Protein AF-A0A356X319-F1 (afdb_monomer)

Foldseek 3Di:
DQPPDPVSVVVPPDDDDDLQVDEAEAAEEDDPPDWAADPVDPPHIYDHPVVCPVVVVVSVVSPHDHYHYDYDD

pLDDT: mean 92.07, std 4.93, range [61.09, 97.62]

Radius of gyration: 18.21 Å; Cα contacts (8 Å, |Δi|>4): 96; chains: 1; bounding box: 47×22×45 Å

Secondary structure (DSSP, 8-state):
-TTSSHHHHHHT------GGG-EEEEEE-SSSS-EEE-TTSTT-EEE-TTTHHHHHHHHHHTT--EEEEEE--

Nearest PDB structures (foldseek):
  2c15-assembly1_B  TM=9.651E-01  e=1.958E-05  Pseudomonas aeruginosa
  1gzg-assembly1_A  TM=9.660E-01  e=3.161E-05  Pseudomonas aeruginosa
  1w5m-assembly1_A  TM=9.674E-01  e=4.156E-05  Pseudomonas aeruginosa PAO1
  1w5m-assembly1_B  TM=9.678E-01  e=4.765E-05  Pseudomonas aeruginosa PAO1
  2c15-assembly1_A  TM=9.664E-01  e=5.850E-05  Pseudomonas aeruginosa

Structure (mmCIF, N/CA/C/O backbone):
data_AF-A0A356X319-F1
#
_entry.id   AF-A0A356X319-F1
#
loop_
_atom_site.group_PDB
_atom_site.id
_atom_site.type_symbol
_atom_site.label_atom_id
_atom_site.label_alt_id
_atom_site.label_comp_id
_atom_site.label_asym_id
_atom_site.label_entity_id
_atom_site.label_seq_id
_atom_site.pdbx_PDB_ins_code
_atom_site.Cartn_x
_atom_site.Cartn_y
_atom_site.Cartn_z
_atom_site.occupancy
_atom_site.B_iso_or_equiv
_atom_site.auth_seq_id
_atom_site.auth_comp_id
_atom_site.auth_asym_id
_atom_site.auth_atom_id
_atom_site.pdbx_PDB_model_num
ATOM 1 N N . ARG A 1 1 ? 29.697 9.971 -20.208 1.00 87.06 1 ARG A N 1
ATOM 2 C CA . ARG A 1 1 ? 29.322 8.801 -21.038 1.00 87.06 1 ARG A CA 1
ATOM 3 C C . ARG A 1 1 ? 28.093 8.078 -20.464 1.00 87.06 1 ARG A C 1
ATOM 5 O O . ARG A 1 1 ? 27.007 8.344 -20.949 1.00 87.06 1 ARG A O 1
ATOM 12 N N . ASN A 1 2 ? 28.182 7.329 -19.357 1.00 91.69 2 ASN A N 1
ATOM 13 C CA . ASN A 1 2 ? 27.075 6.470 -18.862 1.00 91.69 2 ASN A CA 1
ATOM 14 C C . ASN A 1 2 ? 25.825 7.179 -18.282 1.00 91.69 2 ASN A C 1
ATOM 16 O O . ASN A 1 2 ? 24.881 6.521 -17.870 1.00 91.69 2 ASN A O 1
ATOM 20 N N . ARG A 1 3 ? 25.797 8.517 -18.227 1.00 95.69 3 ARG A N 1
ATOM 21 C CA . ARG A 1 3 ? 24.651 9.299 -17.717 1.00 95.69 3 ARG A CA 1
ATOM 22 C C . ARG A 1 3 ? 24.015 10.217 -18.770 1.00 95.69 3 ARG A C 1
ATOM 24 O O . ARG A 1 3 ? 23.112 10.974 -18.432 1.00 95.69 3 ARG A O 1
ATOM 31 N N . GLN A 1 4 ? 24.486 10.163 -20.023 1.00 96.19 4 GLN A N 1
ATOM 32 C CA . GLN A 1 4 ? 24.140 11.133 -21.076 1.00 96.19 4 GLN A CA 1
ATOM 33 C C . GLN A 1 4 ? 22.686 11.056 -21.550 1.00 96.19 4 GLN A C 1
ATOM 35 O O . GLN A 1 4 ? 22.101 12.090 -21.847 1.00 96.19 4 GLN 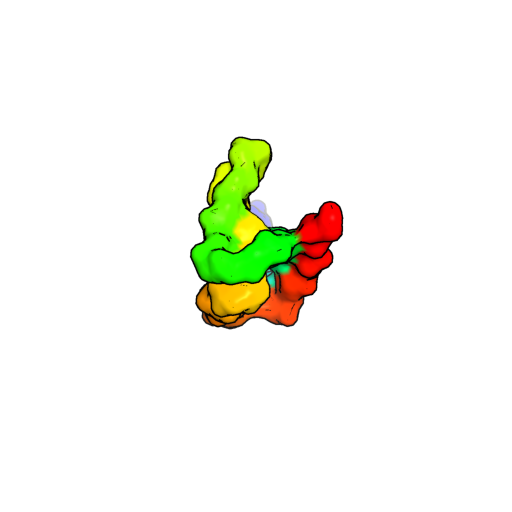A O 1
ATOM 40 N N . THR A 1 5 ? 22.090 9.866 -21.604 1.00 97.44 5 THR A N 1
ATOM 41 C CA . THR A 1 5 ? 20.702 9.673 -22.051 1.00 97.44 5 THR A CA 1
ATOM 42 C C . THR A 1 5 ? 19.951 8.776 -21.075 1.00 97.44 5 THR A C 1
ATOM 44 O O . THR A 1 5 ? 20.570 8.029 -20.314 1.00 97.44 5 THR A O 1
ATOM 47 N N . SER A 1 6 ? 18.618 8.844 -21.084 1.00 96.81 6 SER A N 1
ATOM 48 C CA . SER A 1 6 ? 17.767 7.924 -20.318 1.00 96.81 6 SER A CA 1
ATOM 49 C C . SER A 1 6 ? 18.022 6.467 -20.706 1.00 96.81 6 SER A C 1
ATOM 51 O O . SER A 1 6 ? 18.238 5.654 -19.819 1.00 96.81 6 SER A O 1
ATOM 53 N N . ALA A 1 7 ? 18.126 6.170 -22.005 1.00 97.00 7 ALA A N 1
ATOM 54 C CA . ALA A 1 7 ? 18.381 4.819 -22.509 1.00 97.00 7 ALA A CA 1
ATOM 55 C C . ALA A 1 7 ? 19.685 4.203 -21.968 1.00 97.00 7 ALA A C 1
ATOM 57 O O . ALA A 1 7 ? 19.708 3.042 -21.568 1.00 97.00 7 ALA A O 1
ATOM 58 N N . ILE A 1 8 ? 20.775 4.981 -21.905 1.00 96.69 8 ILE A N 1
ATOM 59 C CA . ILE A 1 8 ? 22.045 4.485 -21.350 1.00 96.69 8 ILE A CA 1
ATOM 60 C C . ILE A 1 8 ? 21.925 4.278 -19.838 1.00 96.69 8 ILE A C 1
ATOM 62 O O . ILE A 1 8 ? 22.436 3.285 -19.331 1.00 96.69 8 ILE A O 1
ATOM 66 N N . ARG A 1 9 ? 21.246 5.1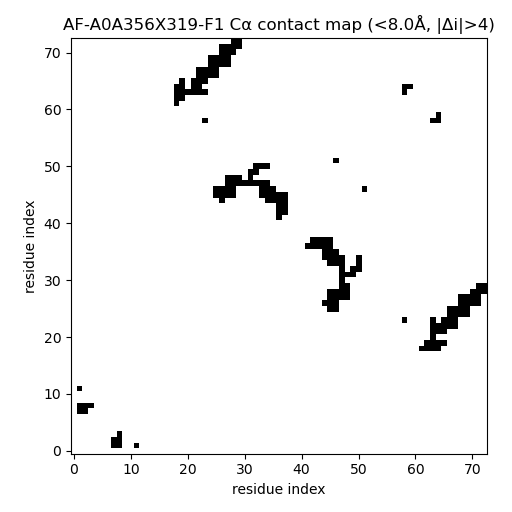84 -19.117 1.00 96.69 9 ARG A N 1
ATOM 67 C CA . ARG A 1 9 ? 21.032 5.034 -17.668 1.00 96.69 9 ARG A CA 1
ATOM 68 C C . ARG A 1 9 ? 20.205 3.796 -17.342 1.00 96.69 9 ARG A C 1
ATOM 70 O O . ARG A 1 9 ? 20.549 3.092 -16.405 1.00 96.69 9 ARG A O 1
ATOM 77 N N . GLU A 1 10 ? 19.171 3.522 -18.127 1.00 96.12 10 GLU A N 1
ATOM 78 C CA . GLU A 1 10 ? 18.296 2.367 -17.932 1.00 96.12 10 GLU A CA 1
ATOM 79 C C . GLU A 1 10 ? 19.014 1.031 -18.180 1.00 96.12 10 GLU A C 1
ATOM 81 O O . GLU A 1 10 ? 18.773 0.062 -17.461 1.00 96.12 10 GLU A O 1
ATOM 86 N N . MET A 1 11 ? 19.943 0.995 -19.144 1.00 95.12 11 MET A N 1
ATOM 87 C CA . MET A 1 11 ? 20.771 -0.179 -19.451 1.0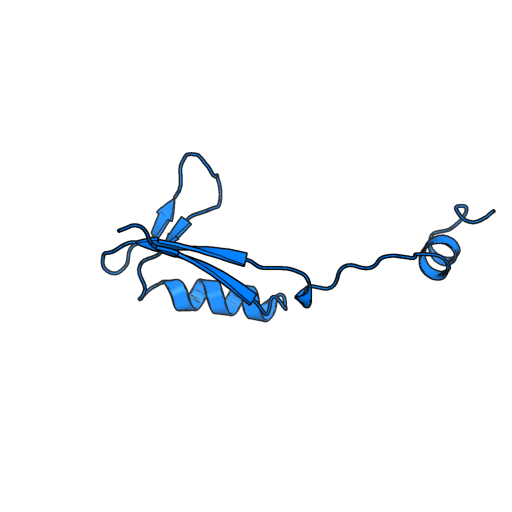0 95.12 11 MET A CA 1
ATOM 88 C C . MET A 1 11 ? 21.774 -0.517 -18.339 1.00 95.12 11 MET A C 1
ATOM 90 O O . MET A 1 11 ? 22.078 -1.686 -18.130 1.00 95.12 11 MET A O 1
ATOM 94 N N . VAL A 1 12 ? 22.308 0.494 -17.645 1.00 96.44 12 VAL A N 1
ATOM 95 C CA . VAL A 1 12 ? 23.340 0.315 -16.603 1.00 96.44 12 VAL A CA 1
ATOM 96 C C . VAL A 1 12 ? 22.786 0.396 -15.177 1.00 96.44 12 VAL A C 1
ATOM 98 O O . VAL A 1 12 ? 23.560 0.443 -14.226 1.00 96.44 12 VAL A O 1
ATOM 101 N N . GLN A 1 13 ? 21.464 0.469 -15.010 1.00 96.50 13 GLN A N 1
ATOM 102 C CA . GLN A 1 13 ? 20.827 0.603 -13.703 1.00 96.50 13 GLN A CA 1
ATOM 103 C C . GLN A 1 13 ? 20.930 -0.702 -12.905 1.00 96.50 13 GLN A C 1
ATOM 105 O O . GLN A 1 13 ? 20.405 -1.731 -13.317 1.00 96.50 13 GLN A O 1
ATOM 110 N N . GLU A 1 14 ? 21.562 -0.631 -11.735 1.00 97.62 14 GLU A N 1
ATOM 111 C CA . GLU A 1 14 ? 21.820 -1.794 -10.876 1.00 97.62 14 GLU A CA 1
ATOM 112 C C . GLU A 1 14 ? 20.603 -2.211 -10.041 1.00 97.62 14 GLU A C 1
ATOM 114 O O . GLU A 1 14 ? 20.376 -3.397 -9.830 1.00 97.62 14 GLU A O 1
ATOM 119 N N . ASN A 1 15 ? 19.807 -1.242 -9.577 1.00 97.56 15 ASN A N 1
ATOM 120 C CA . ASN A 1 15 ? 18.700 -1.480 -8.652 1.00 97.56 15 ASN A CA 1
ATOM 121 C C . ASN A 1 15 ? 17.375 -1.049 -9.275 1.00 97.56 15 ASN A C 1
ATOM 123 O O . ASN A 1 15 ? 17.259 0.072 -9.777 1.00 97.56 15 ASN A O 1
ATOM 127 N N . ARG A 1 16 ? 16.364 -1.914 -9.205 1.00 95.75 16 ARG A N 1
ATOM 128 C CA . ARG A 1 16 ? 14.979 -1.621 -9.588 1.00 95.75 16 ARG A CA 1
ATOM 129 C C . ARG A 1 16 ? 14.079 -2.002 -8.421 1.00 95.75 16 ARG A C 1
ATOM 131 O O . ARG A 1 16 ? 14.314 -3.032 -7.806 1.00 95.75 16 ARG A O 1
ATOM 138 N N . LEU A 1 17 ? 13.089 -1.162 -8.140 1.00 95.81 17 LEU A N 1
A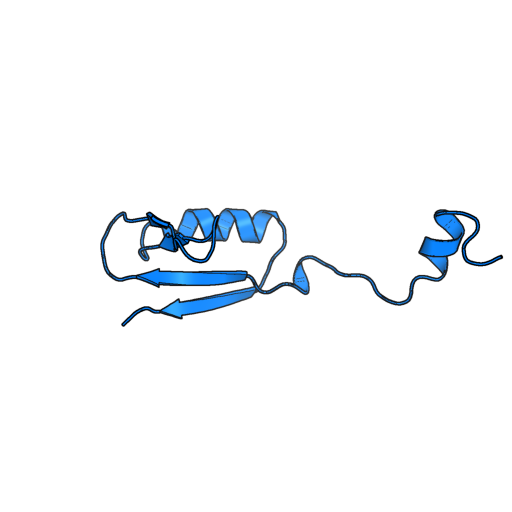TOM 139 C CA . LEU A 1 17 ? 12.027 -1.475 -7.191 1.00 95.81 17 LEU A CA 1
ATOM 140 C C . LEU A 1 17 ? 10.819 -1.982 -7.970 1.00 95.81 17 LEU A C 1
ATOM 142 O O . LEU A 1 17 ? 10.459 -1.408 -9.003 1.00 95.81 17 LEU A O 1
ATOM 146 N N . HIS A 1 18 ? 10.203 -3.037 -7.469 1.00 95.44 18 HIS A N 1
ATOM 147 C CA . HIS A 1 18 ? 8.962 -3.611 -7.958 1.00 95.44 18 HIS A CA 1
ATOM 148 C C . HIS A 1 18 ? 7.878 -3.472 -6.872 1.00 95.44 18 HIS A C 1
ATOM 150 O O . HIS A 1 18 ? 8.212 -3.496 -5.689 1.00 95.44 18 HIS A O 1
ATOM 156 N N . PRO A 1 19 ? 6.579 -3.354 -7.214 1.00 95.00 19 PRO A N 1
ATOM 157 C CA . PRO A 1 19 ? 5.493 -3.326 -6.226 1.00 95.00 19 PRO A CA 1
ATOM 158 C C . PRO A 1 19 ? 5.537 -4.456 -5.179 1.00 95.00 19 PRO A C 1
ATOM 160 O O . PRO A 1 19 ? 5.169 -4.255 -4.025 1.00 95.00 19 PRO A O 1
ATOM 163 N N . SER A 1 20 ? 6.073 -5.621 -5.552 1.00 94.12 20 SER A N 1
ATOM 164 C CA . SER A 1 20 ? 6.274 -6.761 -4.644 1.00 94.12 20 SER A CA 1
ATOM 165 C C . SER A 1 20 ? 7.317 -6.532 -3.548 1.00 94.12 20 SER A C 1
ATOM 167 O O . SER A 1 20 ? 7.344 -7.295 -2.588 1.00 94.12 20 SER A O 1
ATOM 169 N N . ASP A 1 21 ? 8.185 -5.529 -3.692 1.00 95.50 21 ASP A N 1
ATOM 170 C CA . ASP A 1 21 ? 9.226 -5.208 -2.710 1.00 95.50 21 ASP A CA 1
ATOM 171 C C . ASP A 1 21 ? 8.670 -4.381 -1.539 1.00 95.50 21 ASP A C 1
ATOM 173 O O . ASP A 1 21 ? 9.368 -4.146 -0.551 1.00 95.50 21 ASP A O 1
ATOM 177 N N . PHE A 1 22 ? 7.419 -3.918 -1.641 1.00 95.69 22 PHE A N 1
ATOM 178 C CA . PHE A 1 22 ? 6.775 -3.092 -0.628 1.00 95.69 22 PHE A CA 1
ATOM 179 C C . PHE A 1 22 ? 5.931 -3.918 0.345 1.00 95.69 22 PHE A C 1
ATOM 181 O O . PHE A 1 22 ? 5.311 -4.922 -0.009 1.00 95.69 22 PHE A O 1
ATOM 188 N N . ILE A 1 23 ? 5.873 -3.430 1.585 1.00 94.88 23 ILE A N 1
ATOM 189 C CA . ILE A 1 23 ? 4.992 -3.929 2.640 1.00 94.88 23 ILE A CA 1
ATOM 190 C C . ILE A 1 23 ? 4.158 -2.749 3.134 1.00 94.88 23 ILE A C 1
ATOM 192 O O . ILE A 1 23 ? 4.720 -1.746 3.578 1.00 94.88 23 ILE A O 1
ATOM 196 N N . ALA A 1 24 ? 2.832 -2.862 3.063 1.00 93.12 24 ALA A N 1
ATOM 197 C CA . ALA A 1 24 ? 1.927 -1.802 3.500 1.00 93.12 24 ALA A CA 1
ATOM 198 C C . ALA A 1 24 ? 1.544 -1.977 4.983 1.00 93.12 24 ALA A C 1
ATOM 200 O O . ALA A 1 24 ? 1.008 -3.026 5.352 1.00 93.12 24 ALA A O 1
ATOM 201 N N . PRO A 1 25 ? 1.811 -0.992 5.861 1.00 93.25 25 PRO A N 1
ATOM 202 C CA . PRO A 1 25 ? 1.383 -1.058 7.250 1.00 93.25 25 PRO A CA 1
ATOM 203 C C . PRO A 1 25 ? -0.111 -0.731 7.378 1.00 93.25 25 PRO A C 1
ATOM 205 O O . PRO A 1 25 ? -0.573 0.299 6.893 1.00 93.25 25 PRO A O 1
ATOM 208 N N . ILE A 1 26 ? -0.849 -1.594 8.071 1.00 92.94 26 ILE A N 1
ATOM 209 C CA . ILE A 1 26 ? -2.288 -1.475 8.323 1.00 92.94 26 ILE A CA 1
ATOM 210 C C . ILE A 1 26 ? -2.518 -1.359 9.825 1.00 92.94 26 ILE A C 1
ATOM 212 O O . ILE A 1 26 ? -2.035 -2.186 10.601 1.00 92.94 26 ILE A O 1
ATOM 216 N N . PHE A 1 27 ? -3.297 -0.359 10.232 1.00 93.25 27 PHE A N 1
ATOM 217 C CA . PHE A 1 27 ? -3.670 -0.149 11.627 1.00 93.25 27 PHE A CA 1
ATOM 218 C C . PHE A 1 27 ? -5.103 -0.615 11.868 1.00 93.25 27 PHE A C 1
ATOM 220 O O . PHE A 1 27 ? -6.034 -0.130 11.227 1.00 93.25 27 PHE A O 1
ATOM 227 N N . ILE A 1 28 ? -5.270 -1.532 12.815 1.00 92.50 28 ILE A N 1
ATOM 228 C CA . ILE A 1 28 ? -6.559 -2.118 13.183 1.00 92.50 28 ILE A CA 1
ATOM 229 C C . ILE A 1 28 ? -6.976 -1.593 14.556 1.00 92.50 28 ILE A C 1
ATOM 231 O O . ILE A 1 28 ? -6.154 -1.507 15.476 1.00 92.50 28 ILE A O 1
ATOM 235 N N . MET A 1 29 ? -8.257 -1.257 14.691 1.00 91.62 29 MET A N 1
ATOM 236 C CA . MET A 1 29 ? -8.893 -0.895 15.957 1.00 91.62 29 MET A CA 1
ATOM 237 C C . MET A 1 29 ? -10.157 -1.717 16.203 1.00 91.62 29 MET A C 1
ATOM 239 O O . MET A 1 29 ? -10.797 -2.189 15.264 1.00 91.62 29 MET A O 1
ATOM 243 N N . GLU A 1 30 ? -10.512 -1.876 17.476 1.00 89.19 30 GLU A N 1
ATOM 244 C CA . GLU A 1 30 ? -11.809 -2.425 17.859 1.00 89.19 30 GLU A CA 1
ATOM 245 C C . GLU A 1 30 ? -12.940 -1.446 17.531 1.00 89.19 30 GLU A C 1
ATOM 247 O O . GLU A 1 30 ? -12.776 -0.226 17.615 1.00 89.19 30 GLU A O 1
ATOM 252 N N . GLY A 1 31 ? -14.096 -1.999 17.179 1.00 87.50 31 GLY A N 1
ATOM 253 C CA . GLY A 1 31 ? -15.279 -1.251 16.783 1.00 87.50 31 GLY A CA 1
ATOM 254 C C . GLY A 1 31 ? -15.986 -1.918 15.611 1.00 87.50 31 GLY A C 1
ATOM 255 O O . GLY A 1 31 ? -15.649 -3.033 15.215 1.00 87.50 31 GLY A O 1
ATOM 256 N N . GLU A 1 32 ? -16.956 -1.202 15.063 1.00 88.06 32 GLU A N 1
ATOM 257 C CA . GLU A 1 32 ? -17.749 -1.600 13.903 1.00 88.06 32 GLU A CA 1
ATOM 258 C C . GLU A 1 32 ? -17.935 -0.369 13.009 1.00 88.06 32 GLU A C 1
ATOM 260 O O . GLU A 1 32 ? -18.154 0.730 13.535 1.00 88.06 32 GLU A O 1
ATOM 265 N N . ASP A 1 33 ? -17.788 -0.556 11.696 1.00 87.75 33 ASP A N 1
ATOM 266 C CA . ASP A 1 33 ? -17.952 0.422 10.612 1.00 87.75 33 ASP A CA 1
ATOM 267 C C . ASP A 1 33 ? -17.242 1.762 10.849 1.00 87.75 33 ASP A C 1
ATOM 269 O O . ASP A 1 33 ? -17.799 2.847 10.663 1.00 87.75 33 ASP A O 1
ATOM 273 N N . GLN A 1 34 ? -15.990 1.701 11.317 1.00 87.62 34 GLN A N 1
ATOM 274 C CA . GLN A 1 34 ? -15.208 2.889 11.659 1.00 87.62 34 GLN A CA 1
ATOM 275 C C . GLN A 1 34 ? -13.902 2.986 10.873 1.00 87.62 34 GLN A C 1
ATOM 277 O O . GLN A 1 34 ? -13.140 2.030 10.706 1.00 87.62 34 GLN A O 1
ATOM 282 N N . LYS A 1 35 ? -13.627 4.220 10.440 1.00 90.00 35 LYS A N 1
ATOM 283 C CA . LYS A 1 35 ? -12.370 4.657 9.839 1.00 90.00 35 LYS A CA 1
ATOM 284 C C . LYS A 1 35 ? -11.919 5.936 10.537 1.00 90.00 35 LYS A C 1
ATOM 286 O O . LYS A 1 35 ? -12.528 6.988 10.356 1.00 90.00 35 LYS A O 1
ATOM 291 N N . GLU A 1 36 ? -10.850 5.854 11.320 1.00 90.69 36 GLU A N 1
ATOM 292 C CA . GLU A 1 36 ? -10.303 7.000 12.056 1.00 90.69 36 GLU A CA 1
ATOM 293 C C . GLU A 1 36 ? -8.986 7.467 11.446 1.00 90.69 36 GLU A C 1
ATOM 295 O O . GLU A 1 36 ? -8.067 6.673 11.269 1.00 90.69 36 GLU A O 1
ATOM 300 N N . GLU A 1 37 ? -8.846 8.761 11.175 1.00 92.38 37 GLU A N 1
ATOM 301 C CA . GLU A 1 37 ? -7.565 9.314 10.736 1.00 92.38 37 GLU A CA 1
ATOM 302 C C . GLU A 1 37 ? -6.569 9.404 11.900 1.00 92.38 37 GLU A C 1
ATOM 304 O O . GLU A 1 37 ? -6.894 9.836 13.011 1.00 92.38 37 GLU A O 1
ATOM 309 N N . ILE A 1 38 ? -5.318 9.026 11.641 1.00 91.62 38 ILE A N 1
ATOM 310 C CA . ILE A 1 38 ? -4.230 9.184 12.601 1.00 91.62 38 ILE A CA 1
ATOM 311 C C . ILE A 1 38 ? -3.678 10.602 12.457 1.00 91.62 38 ILE A C 1
ATOM 313 O O . ILE A 1 38 ? -2.908 10.890 11.549 1.00 91.62 38 ILE A O 1
ATOM 317 N N . SER A 1 39 ? -4.010 11.491 13.393 1.00 91.56 39 SER A N 1
ATOM 318 C CA . SER A 1 39 ? -3.615 12.911 13.331 1.00 91.56 39 SER A CA 1
ATOM 319 C C . SER A 1 39 ? -2.104 13.154 13.203 1.00 91.56 39 SER A C 1
ATOM 321 O O . SER A 1 39 ? -1.684 14.137 12.596 1.00 91.56 39 SER A O 1
ATOM 323 N N . SER A 1 40 ? -1.269 12.265 13.748 1.00 93.38 40 SER A N 1
ATOM 324 C CA . SER A 1 40 ? 0.192 12.341 13.625 1.00 93.38 40 SER A CA 1
ATOM 325 C C . SER A 1 40 ? 0.737 11.801 12.298 1.00 93.38 40 SER A C 1
ATOM 327 O O . SER A 1 40 ? 1.921 11.972 12.019 1.00 93.38 40 SER A O 1
ATOM 329 N N . MET A 1 41 ? -0.090 11.120 11.502 1.00 92.12 41 MET A N 1
ATOM 330 C CA . MET A 1 41 ? 0.262 10.506 10.221 1.00 92.12 41 MET A CA 1
ATOM 331 C C . MET A 1 41 ? -0.825 10.832 9.182 1.00 92.12 41 MET A C 1
ATOM 333 O O . MET A 1 41 ? -1.697 10.001 8.932 1.00 92.12 41 MET A O 1
ATOM 337 N N . PRO A 1 42 ? -0.790 12.029 8.568 1.00 91.44 42 PRO A N 1
ATOM 338 C CA . PRO A 1 42 ? -1.785 12.430 7.577 1.00 91.44 42 PRO A CA 1
ATOM 339 C C . PRO A 1 42 ? -1.900 11.414 6.437 1.00 91.44 42 PRO A C 1
ATOM 341 O O . PRO A 1 42 ? -0.886 10.968 5.895 1.00 91.44 42 PRO A O 1
ATOM 344 N N . GLY A 1 43 ? -3.133 11.050 6.082 1.00 87.25 43 GLY A N 1
ATOM 345 C CA . GLY A 1 43 ? -3.415 10.031 5.066 1.00 87.25 43 GLY A CA 1
ATOM 346 C C . GLY A 1 43 ? -3.333 8.581 5.554 1.00 87.25 43 GLY A C 1
ATOM 347 O O . GLY A 1 43 ? -3.657 7.682 4.783 1.00 87.25 43 GLY A O 1
ATOM 348 N N . TYR A 1 44 ? -2.956 8.339 6.815 1.00 91.56 44 TYR A N 1
ATOM 349 C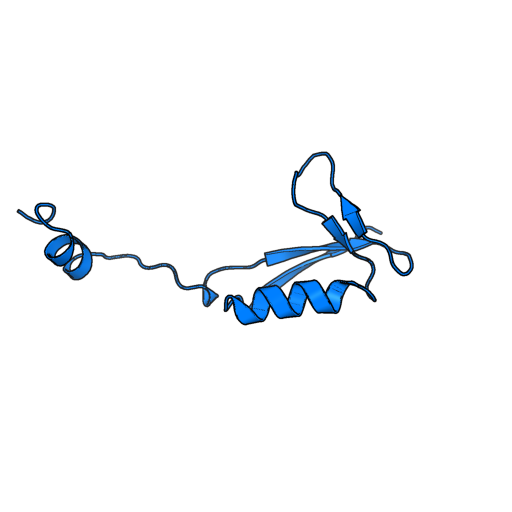 CA . TYR A 1 44 ? -3.090 7.029 7.449 1.00 91.56 44 TYR A CA 1
ATOM 350 C C . TYR A 1 44 ? -4.348 6.952 8.298 1.00 91.56 44 TYR A C 1
ATOM 352 O O . TYR A 1 44 ? -4.703 7.883 9.023 1.00 91.56 44 TYR A O 1
ATOM 360 N N . PHE A 1 45 ? -4.974 5.782 8.261 1.00 91.88 45 PHE A N 1
ATOM 361 C CA . PHE A 1 45 ? -6.212 5.522 8.970 1.00 91.88 45 PHE A CA 1
ATOM 362 C C . PHE A 1 45 ? -6.114 4.244 9.793 1.00 91.88 45 PHE A C 1
ATOM 364 O O . PHE A 1 45 ? -5.363 3.320 9.471 1.00 91.88 45 PHE A O 1
ATOM 371 N N . ARG A 1 46 ? -6.893 4.209 10.869 1.00 92.69 46 ARG A N 1
ATOM 372 C CA . ARG A 1 46 ? -7.235 2.996 11.596 1.00 92.69 46 ARG A CA 1
ATOM 373 C C . ARG A 1 46 ? -8.557 2.488 11.068 1.00 92.69 46 ARG A C 1
ATOM 375 O O . ARG A 1 46 ? -9.500 3.265 10.923 1.00 92.69 46 ARG A O 1
ATOM 382 N N . TYR A 1 47 ? -8.598 1.196 10.810 1.00 92.56 47 TYR A N 1
ATOM 383 C CA . TYR A 1 47 ? -9.761 0.517 10.273 1.00 92.56 47 TYR A CA 1
ATOM 384 C C . TYR A 1 47 ? -10.293 -0.466 11.305 1.00 92.56 47 TYR A C 1
ATOM 386 O O . TYR A 1 47 ? -9.520 -1.143 11.992 1.00 92.56 47 TYR A O 1
ATOM 394 N N . THR A 1 48 ? -11.611 -0.575 11.393 1.00 92.12 48 THR A N 1
ATOM 395 C CA . THR A 1 48 ? -12.240 -1.771 11.949 1.00 92.12 48 THR A CA 1
ATOM 396 C C . THR A 1 48 ? -12.144 -2.916 10.936 1.00 92.12 48 THR A C 1
ATOM 398 O O . THR A 1 48 ? -11.913 -2.705 9.740 1.00 92.12 48 THR A O 1
ATOM 401 N N . LEU A 1 49 ? -12.248 -4.158 11.412 1.00 88.75 49 LEU A N 1
ATOM 402 C CA . LEU A 1 49 ? -12.016 -5.353 10.586 1.00 88.75 49 LEU A CA 1
ATOM 403 C C . LEU A 1 49 ? -12.969 -5.461 9.387 1.00 88.75 49 LEU A C 1
ATOM 405 O O . LEU A 1 49 ? -12.594 -5.996 8.348 1.00 88.75 49 LEU A O 1
ATOM 409 N N . ASP A 1 50 ? -14.182 -4.948 9.532 1.00 88.62 50 ASP A N 1
ATOM 410 C CA . ASP A 1 50 ? -15.250 -4.975 8.539 1.00 88.62 50 ASP A CA 1
ATOM 411 C C . ASP A 1 50 ? -14.998 -4.036 7.346 1.00 88.62 50 ASP A C 1
ATOM 413 O O . ASP A 1 50 ? -15.298 -4.401 6.210 1.00 88.62 50 ASP A O 1
ATOM 417 N N . VAL A 1 51 ? -14.366 -2.879 7.563 1.00 88.31 51 VAL A N 1
ATOM 418 C CA . VAL A 1 51 ? -14.101 -1.884 6.502 1.00 88.31 51 VAL A CA 1
ATOM 419 C C . VAL A 1 51 ? -12.753 -2.121 5.805 1.00 88.31 51 VAL A C 1
ATOM 421 O O . VAL A 1 51 ? -12.496 -1.594 4.720 1.00 88.31 51 VAL A O 1
ATOM 424 N N . LEU A 1 52 ? -11.886 -2.953 6.392 1.00 89.50 52 LEU A N 1
ATOM 425 C CA . LEU A 1 52 ? -10.522 -3.189 5.912 1.00 89.50 52 LEU A CA 1
ATOM 426 C C . LEU A 1 52 ? -10.458 -3.794 4.498 1.00 89.50 52 LEU A C 1
ATOM 428 O O . LEU A 1 52 ? -9.497 -3.547 3.772 1.00 89.50 52 LEU A O 1
ATOM 432 N N . GLY A 1 53 ? -11.468 -4.569 4.089 1.00 89.38 53 GLY A N 1
ATOM 433 C CA . GLY A 1 53 ? -11.457 -5.292 2.812 1.00 89.38 53 GLY A CA 1
ATOM 434 C C . GLY A 1 53 ? -11.211 -4.391 1.599 1.00 89.38 53 GLY A C 1
ATOM 435 O O . GLY A 1 53 ? -10.391 -4.726 0.748 1.00 89.38 53 GLY A O 1
ATOM 436 N N . LYS A 1 54 ? -11.840 -3.211 1.568 1.00 88.44 54 LYS A N 1
ATOM 437 C CA . LYS A 1 54 ? -11.692 -2.259 0.459 1.00 88.44 54 LYS A CA 1
ATOM 438 C C . LYS A 1 54 ? -10.258 -1.735 0.322 1.00 88.44 54 LYS A C 1
ATOM 440 O O . LYS A 1 54 ? -9.750 -1.623 -0.785 1.00 88.44 54 LYS A O 1
ATOM 445 N N . GLU A 1 55 ? -9.596 -1.450 1.443 1.00 88.06 55 GLU A N 1
ATOM 446 C CA . GLU A 1 55 ? -8.200 -0.994 1.448 1.00 88.06 55 GLU A CA 1
ATOM 447 C C . GLU A 1 55 ? -7.260 -2.087 0.915 1.00 88.06 55 GLU A C 1
ATOM 449 O O . GLU A 1 55 ? -6.336 -1.816 0.152 1.00 88.06 55 GLU A O 1
ATOM 454 N N . LEU A 1 56 ? -7.510 -3.347 1.285 1.00 91.69 56 LEU A N 1
ATOM 455 C CA . LEU A 1 56 ? -6.705 -4.474 0.814 1.00 91.69 56 LEU A CA 1
ATOM 456 C C . LEU A 1 56 ? -6.853 -4.700 -0.696 1.00 91.69 56 LEU A C 1
ATOM 458 O O . LEU A 1 56 ? -5.863 -5.019 -1.352 1.00 91.69 56 LEU A O 1
ATOM 462 N N . GLU A 1 57 ? -8.053 -4.521 -1.252 1.00 93.12 57 GLU A N 1
ATOM 463 C CA . GLU A 1 57 ? -8.284 -4.618 -2.700 1.00 93.12 57 GLU A CA 1
ATOM 464 C C . GLU A 1 57 ? -7.459 -3.584 -3.478 1.00 93.12 57 GLU A C 1
ATOM 466 O O . GLU A 1 57 ? -6.786 -3.946 -4.444 1.00 93.12 57 GLU A O 1
ATOM 471 N N . GLU A 1 58 ? -7.428 -2.332 -3.014 1.00 91.56 58 GLU A N 1
ATOM 472 C CA . GLU A 1 58 ? -6.630 -1.260 -3.628 1.00 91.56 58 GLU A CA 1
ATOM 473 C C . GLU A 1 58 ? -5.122 -1.580 -3.589 1.00 91.56 58 GLU A C 1
ATOM 475 O O . GLU A 1 58 ? -4.408 -1.400 -4.579 1.00 91.56 58 GLU A O 1
ATOM 480 N N . LEU A 1 59 ? -4.622 -2.127 -2.474 1.00 92.31 59 LEU A N 1
ATOM 481 C CA . LEU A 1 59 ? -3.216 -2.536 -2.347 1.00 92.31 59 LEU A CA 1
ATOM 482 C C . LEU A 1 59 ? -2.844 -3.668 -3.313 1.00 92.31 59 LEU A C 1
ATOM 484 O O . LEU A 1 59 ? -1.765 -3.644 -3.916 1.00 92.31 59 LEU A O 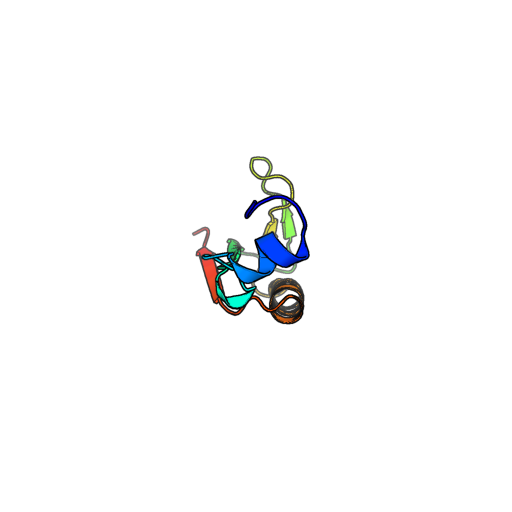1
ATOM 488 N N . ILE A 1 60 ? -3.740 -4.642 -3.481 1.00 93.12 60 ILE A N 1
ATOM 489 C CA . ILE A 1 60 ? -3.552 -5.759 -4.412 1.00 93.12 60 ILE A CA 1
ATOM 490 C C . ILE A 1 60 ? -3.552 -5.254 -5.859 1.00 93.12 60 ILE A C 1
ATOM 492 O O . ILE A 1 60 ? -2.703 -5.684 -6.642 1.00 93.12 60 ILE A O 1
ATOM 496 N N . GLU A 1 61 ? -4.445 -4.326 -6.215 1.00 95.19 61 GLU A N 1
ATOM 497 C CA . GLU A 1 61 ? -4.529 -3.749 -7.566 1.00 95.19 61 GLU A CA 1
ATOM 498 C C . GLU A 1 61 ? -3.229 -3.035 -7.972 1.00 95.19 61 GLU A C 1
ATOM 500 O O . GLU A 1 61 ? -2.778 -3.147 -9.114 1.00 95.19 61 GLU A O 1
ATOM 505 N N . VAL A 1 62 ? -2.564 -2.372 -7.022 1.00 93.81 62 VAL A N 1
ATOM 506 C CA . VAL A 1 62 ? -1.265 -1.705 -7.235 1.00 93.81 62 VAL A CA 1
ATOM 507 C C . VAL A 1 62 ? -0.085 -2.698 -7.252 1.00 93.81 62 VAL A C 1
ATOM 509 O O . VAL A 1 62 ? 1.025 -2.350 -7.661 1.00 93.81 62 VAL A O 1
ATOM 512 N N . GLY A 1 63 ? -0.311 -3.961 -6.877 1.00 93.75 63 GLY A N 1
ATOM 513 C CA . GLY A 1 63 ? 0.677 -5.042 -6.928 1.00 93.75 63 GLY A CA 1
ATOM 514 C C . GLY A 1 63 ? 1.452 -5.271 -5.628 1.00 93.75 63 GLY A C 1
ATOM 515 O O . GLY A 1 63 ? 2.467 -5.975 -5.645 1.00 93.75 63 GLY A O 1
ATOM 516 N N . ILE A 1 64 ? 0.994 -4.698 -4.510 1.00 94.88 64 ILE A N 1
ATOM 517 C CA . ILE A 1 64 ? 1.564 -4.942 -3.181 1.00 94.88 64 ILE A CA 1
ATOM 518 C C . ILE A 1 64 ? 1.046 -6.289 -2.672 1.00 94.88 64 ILE A C 1
ATOM 520 O O . ILE A 1 64 ? -0.155 -6.534 -2.618 1.00 94.88 64 ILE A O 1
ATOM 524 N N . GLN A 1 65 ? 1.965 -7.177 -2.291 1.00 91.50 65 GLN A N 1
ATOM 525 C CA . GLN A 1 65 ? 1.634 -8.564 -1.928 1.00 91.50 65 GLN A CA 1
ATOM 526 C C . GLN A 1 65 ? 1.699 -8.834 -0.422 1.00 91.50 65 GLN A C 1
ATOM 528 O O . GLN A 1 65 ? 1.334 -9.918 0.025 1.00 91.50 65 GLN A O 1
ATOM 533 N N . SER A 1 66 ? 2.204 -7.880 0.362 1.00 93.25 66 SER A N 1
ATOM 534 C CA . SER A 1 66 ? 2.463 -8.055 1.791 1.00 93.25 66 SER A CA 1
ATOM 535 C C . SER A 1 66 ? 1.917 -6.885 2.600 1.00 93.25 66 SER A C 1
ATOM 537 O O . SER A 1 66 ? 2.114 -5.722 2.242 1.00 93.25 66 SER A O 1
ATOM 539 N N . VAL A 1 67 ? 1.283 -7.199 3.730 1.00 93.06 67 VAL A N 1
ATOM 540 C CA . VAL A 1 67 ? 0.783 -6.214 4.696 1.00 93.06 67 VAL A CA 1
ATOM 541 C C . VAL A 1 67 ? 1.362 -6.470 6.08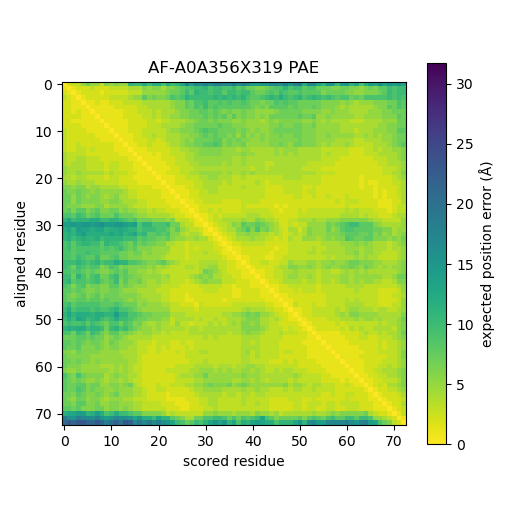3 1.00 93.06 67 VAL A C 1
ATOM 543 O O . VAL A 1 67 ? 1.575 -7.617 6.479 1.00 93.06 67 VAL A O 1
ATOM 546 N N . LEU A 1 68 ? 1.618 -5.395 6.825 1.00 94.62 68 LEU A N 1
ATOM 547 C CA . LEU A 1 68 ? 2.101 -5.432 8.203 1.00 94.62 68 LEU A CA 1
ATOM 548 C C . LEU A 1 68 ? 0.993 -4.944 9.136 1.00 94.62 68 LEU A C 1
ATOM 550 O O . LEU A 1 68 ? 0.620 -3.775 9.097 1.00 94.62 68 LEU A O 1
ATOM 554 N N . LEU A 1 69 ? 0.467 -5.839 9.969 1.00 92.50 69 LEU A N 1
ATOM 555 C CA . LEU A 1 69 ? -0.682 -5.545 10.823 1.00 92.50 69 LEU A CA 1
ATOM 556 C C . LEU A 1 69 ? -0.249 -4.980 12.181 1.00 92.50 69 LEU A C 1
ATOM 558 O O . LEU A 1 69 ? 0.536 -5.601 12.899 1.00 92.50 69 LEU A O 1
ATOM 562 N N . PHE A 1 70 ? -0.826 -3.841 12.558 1.00 92.62 70 PHE A N 1
ATOM 563 C CA . PHE A 1 70 ? -0.698 -3.230 13.878 1.00 92.62 70 PHE A CA 1
ATOM 564 C C . PHE A 1 70 ? -2.061 -3.176 14.554 1.00 92.62 70 PHE A C 1
ATOM 566 O O . PHE A 1 70 ? -2.939 -2.424 14.137 1.00 92.62 70 PHE A O 1
ATOM 573 N N . VAL A 1 71 ? -2.233 -3.958 15.615 1.00 88.81 71 VAL A N 1
ATOM 574 C CA . VAL A 1 71 ? -3.481 -3.995 16.381 1.00 88.81 71 VAL A CA 1
ATOM 575 C C . VAL A 1 71 ? -3.355 -3.070 17.584 1.00 88.81 71 VAL A C 1
ATOM 577 O O . VAL A 1 71 ? -2.417 -3.198 18.375 1.00 88.81 71 VAL A O 1
ATOM 580 N N . LYS A 1 72 ? -4.295 -2.134 17.724 1.00 78.56 72 LYS A N 1
ATOM 581 C CA . LYS A 1 72 ? -4.473 -1.369 18.958 1.00 78.56 72 LYS A CA 1
ATOM 582 C C . LYS A 1 72 ? -5.328 -2.204 19.914 1.00 78.56 72 LYS A C 1
ATOM 584 O O . LYS A 1 72 ? -6.530 -2.313 19.696 1.00 78.56 72 LYS A O 1
ATOM 589 N N . VAL A 1 73 ? -4.678 -2.793 20.918 1.00 61.09 73 VAL A N 1
ATOM 590 C CA . VAL A 1 73 ? -5.328 -3.384 22.102 1.00 61.09 73 VAL A CA 1
ATOM 591 C C . VAL A 1 73 ? -5.632 -2.281 23.110 1.00 61.09 73 VAL A C 1
ATOM 593 O O . VAL A 1 73 ? -4.790 -1.356 23.222 1.00 61.09 73 VAL A O 1
#

Mean predicted aligned error: 4.58 Å

Solvent-accessible surface area (backbone atoms only — not comparable to full-atom values): 4544 Å² total; per-residue (Å²): 118,73,74,76,44,70,70,51,35,64,74,69,56,87,79,84,89,54,49,66,78,43,69,48,80,44,39,37,39,85,73,73,86,42,78,44,74,39,85,95,41,83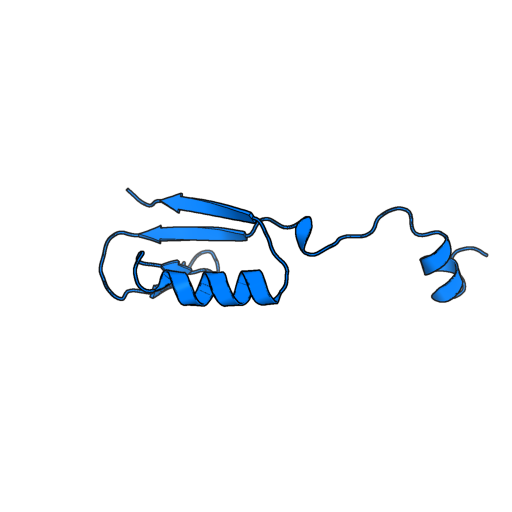,94,39,55,34,26,9,79,82,56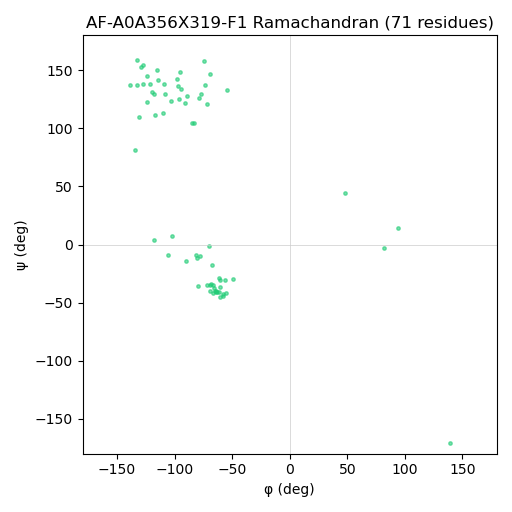,39,60,64,60,52,51,56,40,47,75,68,41,36,78,43,74,43,83,42,75,60,127

Sequence (73 aa):
RNRQTSAIREMVQENRLHPSDFIAPIFIMEGEDQKEEISSMPGYFRYTLDVLGKELEELIEVGIQSVLLFVKV